Protein AF-0000000084983022 (afdb_homodimer)

Secondary structure (DSSP, 8-state):
-THHHHHHHHHHHTT--HHHHHHHHTS-HHHHHHHHHTSSPPBHHHHHHHHHHTT--HHHHTTS-S--SPPPP-------/-THHHHHHHHHHHTT--HHHHHHHHTS-HHHHHHHHHTSSPPBHHHHHHHHHHTTS-HHHHTTS-S--SPPP--------

InterPro domains:
  IPR001387 Cro/C1-type, helix-turn-helix domain [PF01381] (7-61)
  IPR001387 Cro/C1-type, helix-turn-helix domain [PS50943] (7-61)
  IPR001387 Cro/C1-type, helix-turn-helix domain [SM00530] (6-61)
  IPR001387 Cro/C1-type, helix-turn-helix domain [cd00093] (4-61)
  IPR010982 Lambda repressor-like, DNA-binding domain superfamily [G3DSA:1.10.260.40] (2-66)
  IPR010982 Lambda repressor-like, DNA-binding domain superfamily [SSF47413] (2-68)

Sequence (160 aa):
MFYMQRLKDLREDRDLDQVDVAKILETTQSQYSKYERGMRELPIRHLNTLADFYHTSADYIMGRTNQKNPYPEARGLNKKMFYMQRLKDLREDRDLDQVDVAKILETTQSQYSKYERGMRELPIRHLNTLADFYHTSADYIMGRTNQKNPYPEARGLNKK

Radius of gyration: 16.26 Å; Cα contacts (8 Å, |Δi|>4): 190; chains: 2; bounding box: 37×43×52 Å

Nearest PDB structures (foldseek):
  3jxc-assembly1_L  TM=9.134E-01  e=3.276E-03  Lederbergvirus P22
  4iwr-assembly1_B  TM=7.721E-01  e=2.493E-02  Enterobacter sp. RFL1396
  2ict-assembly1_A  TM=8.229E-01  e=4.336E-02  Escherichia coli CFT073
  6chv-assembly1_C  TM=8.475E-01  e=9.644E-02  Proteus vulgaris
  6cf1-assembly1_B  TM=8.148E-01  e=1.160E-01  Proteus vulgaris

pLDDT: mean 88.48, std 17.4, range [24.44, 98.62]

Structure (mmCIF, N/CA/C/O backbone):
data_AF-0000000084983022-model_v1
#
loop_
_entity.id
_entity.type
_entity.pdbx_description
1 polymer 'DNA-binding helix-turn-helix protein'
#
loop_
_atom_site.group_PDB
_atom_site.id
_atom_site.type_symbol
_atom_site.label_atom_id
_atom_site.label_alt_id
_atom_site.label_comp_id
_atom_site.label_asym_id
_atom_site.label_entity_id
_atom_site.label_seq_id
_atom_site.pdbx_PDB_ins_code
_atom_site.Cartn_x
_atom_site.Cartn_y
_atom_site.Cartn_z
_atom_site.occupancy
_atom_site.B_iso_or_equiv
_atom_site.auth_seq_id
_atom_site.auth_comp_id
_atom_site.auth_asym_id
_atom_site.auth_atom_id
_atom_site.pdbx_PDB_model_num
ATOM 1 N N . MET A 1 1 ? -5.371 -0.979 -12.828 1 60.03 1 MET A N 1
ATOM 2 C CA . MET A 1 1 ? -4.477 -0.791 -11.695 1 60.03 1 MET A CA 1
ATOM 3 C C . MET A 1 1 ? -3.193 -1.596 -11.867 1 60.03 1 MET A C 1
ATOM 5 O O . MET A 1 1 ? -3.229 -2.734 -12.344 1 60.03 1 MET A O 1
ATOM 9 N N . PHE A 1 2 ? -2.033 -0.929 -11.992 1 72.62 2 PHE A N 1
ATOM 10 C CA . PHE A 1 2 ? -0.784 -1.354 -12.617 1 72.62 2 PHE A CA 1
ATOM 11 C C . PHE A 1 2 ? -0.115 -2.449 -11.797 1 72.62 2 PHE A C 1
ATOM 13 O O . PHE A 1 2 ? 0.781 -3.139 -12.281 1 72.62 2 PHE A O 1
ATOM 20 N N . TYR A 1 3 ? -0.869 -2.861 -10.625 1 87.12 3 TYR A N 1
ATOM 21 C CA . TYR A 1 3 ? -0.034 -3.771 -9.852 1 87.12 3 TYR A CA 1
ATOM 22 C C . TYR A 1 3 ? -0.45 -5.219 -10.078 1 87.12 3 TYR A C 1
ATOM 24 O O . TYR A 1 3 ? 0.217 -6.145 -9.609 1 87.12 3 TYR A O 1
ATOM 32 N N . MET A 1 4 ? -1.517 -5.441 -10.914 1 92.56 4 MET A N 1
ATOM 33 C CA . MET A 1 4 ? -2.025 -6.781 -11.18 1 92.56 4 MET A CA 1
ATOM 34 C C . MET A 1 4 ? -0.958 -7.645 -11.844 1 92.56 4 MET A C 1
ATOM 36 O O . MET A 1 4 ? -0.702 -8.773 -11.406 1 92.56 4 MET A O 1
ATOM 40 N N . GLN A 1 5 ? -0.457 -7.055 -12.836 1 92.75 5 GLN A N 1
ATOM 41 C CA . GLN A 1 5 ? 0.56 -7.797 -13.578 1 92.75 5 GLN A CA 1
ATOM 42 C C . GLN A 1 5 ? 1.786 -8.062 -12.711 1 92.75 5 GLN A C 1
ATOM 44 O O . GLN A 1 5 ? 2.396 -9.133 -12.797 1 92.75 5 GLN A O 1
ATOM 49 N N . ARG A 1 6 ? 2.105 -7.141 -11.859 1 94.81 6 ARG A N 1
ATOM 50 C CA . ARG A 1 6 ? 3.248 -7.297 -10.961 1 94.81 6 ARG A CA 1
ATOM 51 C C . ARG A 1 6 ? 3.033 -8.453 -10 1 94.81 6 ARG A C 1
ATOM 53 O O . ARG A 1 6 ? 3.951 -9.242 -9.742 1 94.81 6 ARG A O 1
ATOM 60 N N . LEU A 1 7 ? 1.813 -8.555 -9.508 1 96.81 7 LEU A N 1
ATOM 61 C CA . LEU A 1 7 ? 1.475 -9.633 -8.586 1 96.81 7 LEU A CA 1
ATOM 62 C C . LEU A 1 7 ? 1.638 -10.992 -9.266 1 96.81 7 LEU A C 1
ATOM 64 O O . LEU A 1 7 ? 2.242 -11.906 -8.695 1 96.81 7 LEU A O 1
ATOM 68 N N . LYS A 1 8 ? 1.155 -11.031 -10.445 1 96.5 8 LYS A N 1
ATOM 69 C CA . LYS A 1 8 ? 1.247 -12.273 -11.203 1 96.5 8 LYS A CA 1
ATOM 70 C C . LYS A 1 8 ? 2.701 -12.625 -11.5 1 96.5 8 LYS A C 1
ATOM 72 O O . LYS A 1 8 ? 3.117 -13.773 -11.297 1 96.5 8 LYS A O 1
ATOM 77 N N . ASP A 1 9 ? 3.434 -11.68 -11.945 1 96.38 9 ASP A N 1
ATOM 78 C CA . ASP A 1 9 ? 4.836 -11.898 -12.281 1 96.38 9 ASP A CA 1
ATOM 79 C C . ASP A 1 9 ? 5.625 -12.391 -11.07 1 96.38 9 ASP A C 1
ATOM 81 O O . ASP A 1 9 ? 6.418 -13.328 -11.18 1 96.38 9 ASP A O 1
ATOM 85 N N . LEU A 1 10 ? 5.461 -11.766 -9.992 1 97.06 10 LEU A N 1
ATOM 86 C CA . LEU A 1 10 ? 6.16 -12.133 -8.766 1 97.06 10 LEU A CA 1
ATOM 87 C C . LEU A 1 10 ? 5.82 -13.562 -8.352 1 97.06 10 LEU A C 1
ATOM 89 O O . LEU A 1 10 ? 6.703 -14.328 -7.949 1 97.06 10 LEU A O 1
ATOM 93 N N . ARG A 1 11 ? 4.551 -13.812 -8.406 1 98 11 ARG A N 1
ATOM 94 C CA . ARG A 1 11 ? 4.102 -15.156 -8.047 1 98 11 ARG A CA 1
ATOM 95 C C . ARG A 1 11 ? 4.73 -16.203 -8.961 1 98 11 ARG A C 1
ATOM 97 O O . ARG A 1 11 ? 5.266 -17.203 -8.484 1 98 11 ARG A O 1
ATOM 104 N N . GLU A 1 12 ? 4.656 -15.945 -10.25 1 97.88 12 GLU A N 1
ATOM 105 C CA . GLU A 1 12 ? 5.168 -16.891 -11.242 1 97.88 12 GLU A CA 1
ATOM 106 C C . GLU A 1 12 ? 6.688 -17 -11.156 1 97.88 12 GLU A C 1
ATOM 108 O O . GLU A 1 12 ? 7.242 -18.094 -11.359 1 97.88 12 GLU A O 1
ATOM 113 N N . ASP A 1 13 ? 7.371 -15.938 -10.898 1 96.88 13 ASP A N 1
ATOM 114 C CA . ASP A 1 13 ? 8.82 -15.938 -10.75 1 96.88 13 ASP A CA 1
ATOM 115 C C . ASP A 1 13 ? 9.25 -16.875 -9.617 1 96.88 13 ASP A C 1
ATOM 117 O O . ASP A 1 13 ? 10.375 -17.375 -9.617 1 96.88 13 ASP A O 1
ATOM 121 N N . ARG A 1 14 ? 8.43 -17.062 -8.664 1 97.12 14 ARG A N 1
ATOM 122 C CA . ARG A 1 14 ? 8.719 -17.938 -7.531 1 97.12 14 ARG A CA 1
ATOM 123 C C . ARG A 1 14 ? 8.117 -19.312 -7.742 1 97.12 14 ARG A C 1
ATOM 125 O O . ARG A 1 14 ? 8.117 -20.141 -6.828 1 97.12 14 ARG A O 1
ATOM 132 N N . ASP A 1 15 ? 7.508 -19.484 -8.883 1 98.06 15 ASP A N 1
ATOM 133 C CA . ASP A 1 15 ? 6.922 -20.766 -9.273 1 98.06 15 ASP A CA 1
ATOM 134 C C . ASP A 1 15 ? 5.793 -21.156 -8.328 1 98.06 15 ASP A C 1
ATOM 136 O O . ASP A 1 15 ? 5.711 -22.312 -7.906 1 98.06 15 ASP A O 1
ATOM 140 N N . LEU A 1 16 ? 4.996 -20.234 -7.977 1 98.38 16 LEU A N 1
ATOM 141 C CA . LEU A 1 16 ? 3.863 -20.469 -7.086 1 98.38 16 LEU A CA 1
ATOM 142 C C . LEU A 1 16 ? 2.545 -20.391 -7.848 1 98.38 16 LEU A C 1
ATOM 144 O O . LEU A 1 16 ? 2.453 -19.703 -8.867 1 98.38 16 LEU A O 1
ATOM 148 N N . ASP A 1 17 ? 1.623 -21.078 -7.309 1 98.38 17 ASP A N 1
ATOM 149 C CA . ASP A 1 17 ? 0.264 -20.922 -7.816 1 98.38 17 ASP A CA 1
ATOM 150 C C . ASP A 1 17 ? -0.54 -19.969 -6.93 1 98.38 17 ASP A C 1
ATOM 152 O O . ASP A 1 17 ? -0.04 -19.5 -5.906 1 98.38 17 ASP A O 1
ATOM 156 N N . GLN A 1 18 ? -1.687 -19.656 -7.367 1 98.44 18 GLN A N 1
ATOM 157 C CA . GLN A 1 18 ? -2.518 -18.703 -6.637 1 98.44 18 GLN A CA 1
ATOM 158 C C . GLN A 1 18 ? -2.881 -19.25 -5.254 1 98.44 18 GLN A C 1
ATOM 160 O O . GLN A 1 18 ? -2.979 -18.484 -4.293 1 98.44 18 GLN A O 1
ATOM 165 N N . VAL A 1 19 ? -3.072 -20.531 -5.188 1 98.5 19 VAL A N 1
ATOM 166 C CA . VAL A 1 19 ? -3.443 -21.172 -3.924 1 98.5 19 VAL A CA 1
ATOM 167 C C . VAL A 1 19 ? -2.314 -21 -2.912 1 98.5 19 VAL A C 1
ATOM 169 O O . VAL A 1 19 ? -2.562 -20.75 -1.729 1 98.5 19 VAL A O 1
ATOM 172 N N . ASP A 1 20 ? -1.113 -21.109 -3.328 1 98.56 20 ASP A N 1
ATOM 173 C CA . ASP A 1 20 ? 0.055 -20.953 -2.467 1 98.56 20 ASP A CA 1
ATOM 174 C C . ASP A 1 20 ? 0.125 -19.547 -1.89 1 98.56 20 ASP A C 1
ATOM 176 O O . ASP A 1 20 ? 0.313 -19.375 -0.684 1 98.56 20 ASP A O 1
ATOM 180 N N . VAL A 1 21 ? -0.036 -18.594 -2.691 1 98.56 21 VAL A N 1
ATOM 181 C CA . VAL A 1 21 ? 0.038 -17.203 -2.256 1 98.56 21 VAL A CA 1
ATOM 182 C C . VAL A 1 21 ? -1.136 -16.891 -1.332 1 98.56 21 VAL A C 1
ATOM 184 O O . VAL A 1 21 ? -0.977 -16.172 -0.339 1 98.56 21 VAL A O 1
ATOM 187 N N . ALA A 1 22 ? -2.266 -17.422 -1.668 1 98.62 22 ALA A N 1
ATOM 188 C CA . ALA A 1 22 ? -3.451 -17.219 -0.838 1 98.62 22 ALA A CA 1
ATOM 189 C C . ALA A 1 22 ? -3.217 -17.719 0.583 1 98.62 22 ALA A C 1
ATOM 191 O O . ALA A 1 22 ? -3.631 -17.078 1.553 1 98.62 22 ALA A O 1
ATOM 192 N N . LYS A 1 23 ? -2.551 -18.812 0.682 1 98.5 23 LYS A N 1
ATOM 193 C CA . LYS A 1 23 ? -2.229 -19.375 1.99 1 98.5 23 LYS A CA 1
ATOM 194 C C . LYS A 1 23 ? -1.335 -18.422 2.789 1 98.5 23 LYS A C 1
ATOM 196 O O . LYS A 1 23 ? -1.553 -18.219 3.986 1 98.5 23 LYS A O 1
ATOM 201 N N . ILE A 1 24 ? -0.437 -17.859 2.131 1 97.88 24 ILE A N 1
ATOM 202 C CA . ILE A 1 24 ? 0.489 -16.922 2.76 1 97.88 24 ILE A CA 1
ATOM 203 C C . ILE A 1 24 ? -0.281 -15.719 3.291 1 97.88 24 ILE A C 1
ATOM 205 O O . ILE A 1 24 ? 0.041 -15.188 4.355 1 97.88 24 ILE A O 1
ATOM 209 N N . LEU A 1 25 ? -1.277 -15.336 2.574 1 98.12 25 LEU A N 1
ATOM 210 C CA . LEU A 1 25 ? -2.07 -14.156 2.916 1 98.12 25 LEU A CA 1
ATOM 211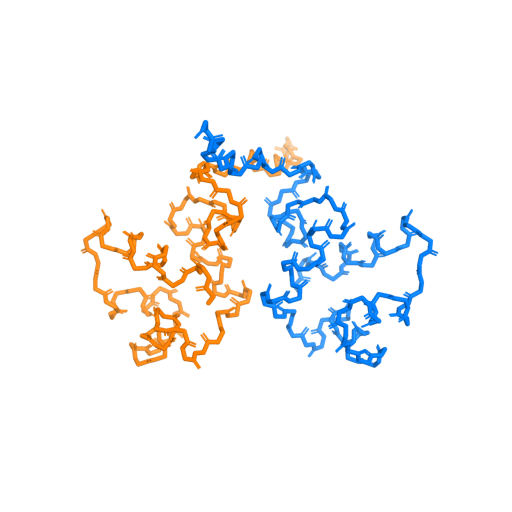 C C . LEU A 1 25 ? -3.211 -14.523 3.859 1 98.12 25 LEU A C 1
ATOM 213 O O . LEU A 1 25 ? -3.953 -13.656 4.316 1 98.12 25 LEU A O 1
ATOM 217 N N . GLU A 1 26 ? -3.311 -15.797 4.113 1 98.19 26 GLU A N 1
ATOM 218 C CA . GLU A 1 26 ? -4.418 -16.297 4.926 1 98.19 26 GLU A CA 1
ATOM 219 C C . GLU A 1 26 ? -5.762 -15.883 4.332 1 98.19 26 GLU A C 1
ATOM 221 O O . GLU A 1 26 ? -6.625 -15.359 5.043 1 98.19 26 GLU A O 1
ATOM 226 N N . THR A 1 27 ? -5.871 -16.062 3.07 1 98.19 27 THR A N 1
ATOM 227 C CA . THR A 1 27 ? -7.102 -15.789 2.334 1 98.19 27 THR A CA 1
ATOM 228 C C . THR A 1 27 ? -7.418 -16.922 1.368 1 98.19 27 THR A C 1
ATOM 230 O O . THR A 1 27 ? -6.719 -17.938 1.349 1 98.19 27 THR A O 1
ATOM 233 N N . THR A 1 28 ? -8.5 -16.828 0.608 1 98.44 28 THR A N 1
ATOM 234 C CA . THR A 1 28 ? -8.883 -17.891 -0.328 1 98.44 28 THR A CA 1
ATOM 235 C C . THR A 1 28 ? -8.258 -17.641 -1.698 1 98.44 28 THR A C 1
ATOM 237 O O . THR A 1 28 ? -7.949 -16.5 -2.053 1 98.44 28 THR A O 1
ATOM 240 N N . GLN A 1 29 ? -8.062 -18.75 -2.381 1 98.38 29 GLN A N 1
ATOM 241 C CA . GLN A 1 29 ? -7.57 -18.625 -3.75 1 98.38 29 GLN A CA 1
ATOM 242 C C . GLN A 1 29 ? -8.453 -17.703 -4.578 1 98.38 29 GLN A C 1
ATOM 244 O O . GLN A 1 29 ? -7.953 -16.906 -5.367 1 98.38 29 GLN A O 1
ATOM 249 N N . SER A 1 30 ? -9.68 -17.812 -4.363 1 98.5 30 SER A N 1
ATOM 250 C CA . SER A 1 30 ? -10.633 -16.984 -5.086 1 98.5 30 SER A CA 1
ATOM 251 C C . SER A 1 30 ? -10.383 -15.5 -4.816 1 98.5 30 SER A C 1
ATOM 253 O O . SER A 1 30 ? -10.383 -14.688 -5.742 1 98.5 30 SER A O 1
ATOM 255 N N 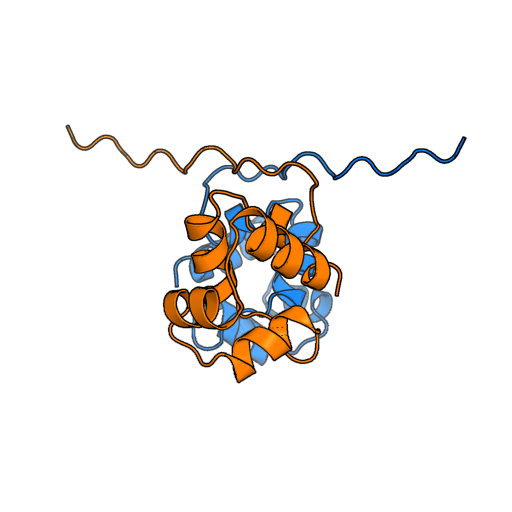. GLN A 1 31 ? -10.188 -15.148 -3.609 1 97.88 31 GLN A N 1
ATOM 256 C CA . GLN A 1 31 ? -9.938 -13.766 -3.232 1 97.88 31 GLN A CA 1
ATOM 257 C C . GLN A 1 3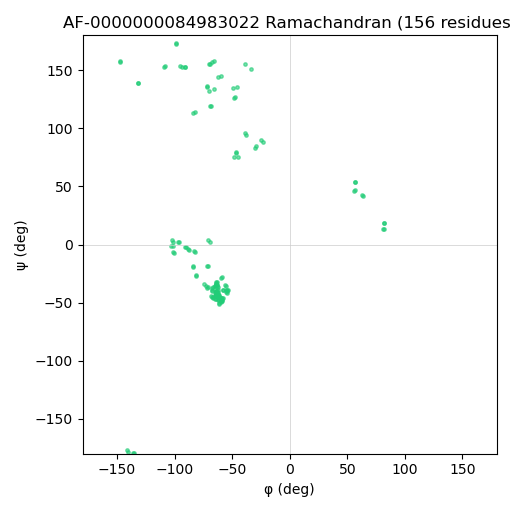1 ? -8.625 -13.258 -3.826 1 97.88 31 GLN A C 1
ATOM 259 O O . GLN A 1 31 ? -8.562 -12.148 -4.355 1 97.88 31 GLN A O 1
ATOM 264 N N . TYR A 1 32 ? -7.637 -14.086 -3.74 1 98.12 32 TYR A N 1
ATOM 265 C CA . TYR A 1 32 ? -6.344 -13.695 -4.289 1 98.12 32 TYR A CA 1
ATOM 266 C C . TYR A 1 32 ? -6.426 -13.508 -5.801 1 98.12 32 TYR A C 1
ATOM 268 O O . TYR A 1 32 ? -5.84 -12.578 -6.352 1 98.12 32 TYR A O 1
ATOM 276 N N . SER A 1 33 ? -7.082 -14.383 -6.43 1 97.88 33 SER A N 1
ATOM 277 C CA . SER A 1 33 ? -7.273 -14.273 -7.871 1 97.88 33 SER A CA 1
ATOM 278 C C . SER A 1 33 ? -7.906 -12.938 -8.242 1 97.88 33 SER A C 1
ATOM 280 O O . SER A 1 33 ? -7.531 -12.32 -9.242 1 97.88 33 SER A O 1
ATOM 282 N N . LYS A 1 34 ? -8.828 -12.492 -7.461 1 97.44 34 LYS A N 1
ATOM 283 C CA . LYS A 1 34 ? -9.492 -11.211 -7.707 1 97.44 34 LYS A CA 1
ATOM 284 C C . LYS A 1 34 ? -8.5 -10.055 -7.59 1 97.44 34 LYS A C 1
ATOM 286 O O . LYS A 1 34 ? -8.625 -9.047 -8.297 1 97.44 34 LYS A O 1
ATOM 291 N N . TYR A 1 35 ? -7.539 -10.156 -6.73 1 96.56 35 TYR A N 1
ATOM 292 C CA . TYR A 1 35 ? -6.496 -9.141 -6.645 1 96.56 35 TYR A CA 1
ATOM 293 C C . TYR A 1 35 ? -5.684 -9.078 -7.93 1 96.56 35 TYR A C 1
ATOM 295 O O . TYR A 1 35 ? -5.477 -8 -8.492 1 96.56 35 TYR A O 1
ATOM 303 N N . GLU A 1 36 ? -5.32 -10.25 -8.461 1 96.81 36 GLU A N 1
ATOM 304 C CA . GLU A 1 36 ? -4.465 -10.328 -9.641 1 96.81 36 GLU A CA 1
ATOM 305 C C . GLU A 1 36 ? -5.215 -9.891 -10.898 1 96.81 36 GLU A C 1
ATOM 307 O O . GLU A 1 36 ? -4.598 -9.547 -11.906 1 96.81 36 GLU A O 1
ATOM 312 N N . ARG A 1 37 ? -6.477 -9.922 -10.75 1 95.12 37 ARG A N 1
ATOM 313 C CA . ARG A 1 37 ? -7.289 -9.578 -11.914 1 95.12 37 ARG A CA 1
ATOM 314 C C . ARG A 1 37 ? -7.805 -8.148 -11.812 1 95.12 37 ARG A C 1
ATOM 316 O O . ARG A 1 37 ? -8.461 -7.652 -12.734 1 95.12 37 ARG A O 1
ATOM 323 N N . GLY A 1 38 ? -7.617 -7.551 -10.82 1 93.81 38 GLY A N 1
ATOM 324 C CA . GLY A 1 38 ? -8.062 -6.176 -10.641 1 93.81 38 GLY A CA 1
ATOM 325 C C . GLY A 1 38 ? -9.523 -6.066 -10.266 1 93.81 38 GLY A C 1
ATOM 326 O O . GLY A 1 38 ? -10.102 -4.977 -10.297 1 93.81 38 GLY A O 1
ATOM 327 N N . MET A 1 39 ? -10.086 -7.129 -9.906 1 95.19 39 MET A N 1
ATOM 328 C CA . MET A 1 39 ? -11.5 -7.133 -9.539 1 95.19 39 MET A CA 1
ATOM 329 C C . MET A 1 39 ? -11.688 -6.652 -8.102 1 95.19 39 MET A C 1
ATOM 331 O O . MET A 1 39 ? -12.766 -6.188 -7.738 1 95.19 39 MET A O 1
ATOM 335 N N . ARG A 1 40 ? -10.719 -6.82 -7.27 1 94.44 40 ARG A N 1
ATOM 336 C CA . ARG A 1 40 ? -10.672 -6.312 -5.902 1 94.44 40 ARG A CA 1
ATOM 337 C C . ARG A 1 40 ? -9.352 -5.613 -5.625 1 94.44 40 ARG A C 1
ATOM 339 O O . ARG A 1 40 ? -8.297 -6.074 -6.062 1 94.44 40 ARG A O 1
ATOM 346 N N . GLU A 1 41 ? -9.531 -4.551 -4.934 1 94.25 41 GLU A N 1
ATOM 347 C CA . GLU A 1 41 ? -8.312 -3.838 -4.562 1 94.25 41 GLU A CA 1
ATOM 348 C C . GLU A 1 41 ? -7.531 -4.598 -3.494 1 94.25 41 GLU A C 1
ATOM 350 O O . GLU A 1 41 ? -8.117 -5.129 -2.549 1 94.25 41 GLU A O 1
ATOM 355 N N . LEU A 1 42 ? -6.215 -4.672 -3.668 1 96 42 LEU A N 1
ATOM 356 C CA . LEU A 1 42 ? -5.32 -5.297 -2.699 1 96 42 LEU A CA 1
ATOM 357 C C . LEU A 1 42 ? -5.234 -4.465 -1.425 1 96 42 LEU A C 1
ATOM 359 O O . LEU A 1 42 ? -4.879 -3.285 -1.471 1 96 42 LEU A O 1
ATOM 363 N N . PRO A 1 43 ? -5.625 -5.035 -0.323 1 94.25 43 PRO A N 1
ATOM 364 C CA . PRO A 1 43 ? -5.516 -4.27 0.921 1 94.25 43 PRO A CA 1
ATOM 365 C C . PRO A 1 43 ? -4.066 -4.066 1.361 1 94.25 43 PRO A C 1
ATOM 367 O O . PRO A 1 43 ? -3.207 -4.906 1.075 1 94.25 43 PRO A O 1
ATOM 370 N N . ILE A 1 44 ? -3.826 -3.025 2.127 1 94.5 44 ILE A N 1
ATOM 371 C CA . ILE A 1 44 ? -2.471 -2.676 2.539 1 94.5 44 ILE A CA 1
ATOM 372 C C . ILE A 1 44 ? -1.89 -3.791 3.404 1 94.5 44 ILE A C 1
ATOM 374 O O . ILE A 1 44 ? -0.687 -4.059 3.359 1 94.5 44 ILE A O 1
ATOM 378 N N . ARG A 1 45 ? -2.754 -4.453 4.145 1 93.38 45 ARG A N 1
ATOM 379 C CA . ARG A 1 45 ? -2.262 -5.555 4.969 1 93.38 45 ARG A CA 1
ATOM 380 C C . ARG A 1 45 ? -1.666 -6.66 4.105 1 93.38 45 ARG A C 1
ATOM 382 O O . ARG A 1 45 ? -0.624 -7.227 4.441 1 93.38 45 ARG A O 1
ATOM 389 N N . HIS A 1 46 ? -2.309 -6.957 3.059 1 96.62 46 HIS A N 1
ATOM 390 C CA . HIS A 1 46 ? -1.807 -7.969 2.135 1 96.62 46 HIS A CA 1
ATOM 391 C C . HIS A 1 46 ? -0.591 -7.461 1.368 1 96.62 46 HIS A C 1
ATOM 393 O O . HIS A 1 46 ? 0.347 -8.219 1.106 1 96.62 46 HIS A O 1
ATOM 399 N N . LEU A 1 47 ? -0.669 -6.227 1.063 1 96.12 47 LEU A N 1
ATOM 400 C CA . LEU A 1 47 ? 0.478 -5.609 0.406 1 96.12 47 LEU A CA 1
ATOM 401 C C . LEU A 1 47 ? 1.732 -5.742 1.263 1 96.12 47 LEU A C 1
ATOM 403 O O . LEU A 1 47 ? 2.799 -6.102 0.758 1 96.12 47 LEU A O 1
ATOM 407 N N . ASN A 1 48 ? 1.58 -5.453 2.486 1 95.06 48 ASN A N 1
ATOM 408 C CA . ASN A 1 48 ? 2.682 -5.562 3.438 1 95.06 48 ASN A CA 1
ATOM 409 C C . ASN A 1 48 ? 3.232 -6.984 3.494 1 95.06 48 ASN A C 1
ATOM 411 O O . ASN A 1 48 ? 4.445 -7.188 3.424 1 95.06 48 ASN A O 1
ATOM 415 N N . THR A 1 49 ? 2.396 -7.902 3.611 1 97 49 THR A N 1
ATOM 416 C CA . THR A 1 49 ? 2.779 -9.305 3.691 1 97 49 THR A CA 1
ATOM 417 C C . THR A 1 49 ? 3.498 -9.75 2.418 1 97 49 THR A C 1
ATOM 419 O O . THR A 1 49 ? 4.527 -10.422 2.48 1 97 49 THR A O 1
ATOM 422 N N . LEU A 1 50 ? 2.951 -9.328 1.347 1 97.31 50 LEU A N 1
ATOM 423 C CA . LEU A 1 50 ? 3.525 -9.719 0.064 1 97.31 50 LEU A CA 1
ATOM 424 C C . LEU A 1 50 ? 4.898 -9.086 -0.135 1 97.31 50 LEU A C 1
ATOM 426 O O . LEU A 1 50 ? 5.812 -9.727 -0.659 1 97.31 50 LEU A O 1
ATOM 430 N N . ALA A 1 51 ? 4.992 -7.832 0.165 1 96.25 51 ALA A N 1
ATOM 431 C CA . ALA A 1 51 ? 6.285 -7.164 0.051 1 96.25 51 ALA A CA 1
ATOM 432 C C . ALA A 1 51 ? 7.355 -7.898 0.853 1 96.25 51 ALA A C 1
ATOM 434 O O . ALA A 1 51 ? 8.477 -8.094 0.373 1 96.25 51 ALA A O 1
ATOM 435 N N . ASP A 1 52 ? 7.027 -8.359 2.047 1 95.69 52 ASP A N 1
ATOM 436 C CA . ASP A 1 52 ? 7.945 -9.125 2.887 1 95.69 52 ASP A CA 1
ATOM 437 C C . ASP A 1 52 ? 8.266 -10.484 2.258 1 95.69 52 ASP A C 1
ATOM 439 O O . ASP A 1 52 ? 9.43 -10.875 2.17 1 95.69 52 ASP A O 1
ATOM 443 N N . PHE A 1 53 ? 7.23 -11.055 1.828 1 97.19 53 PHE A N 1
ATOM 444 C CA . PHE A 1 53 ? 7.359 -12.414 1.3 1 97.19 53 PHE A CA 1
ATOM 445 C C . PHE A 1 53 ? 8.242 -12.43 0.06 1 97.19 53 PHE A C 1
ATOM 447 O O . PHE A 1 53 ? 9.102 -13.297 -0.084 1 97.19 53 PHE A O 1
ATOM 454 N N . TY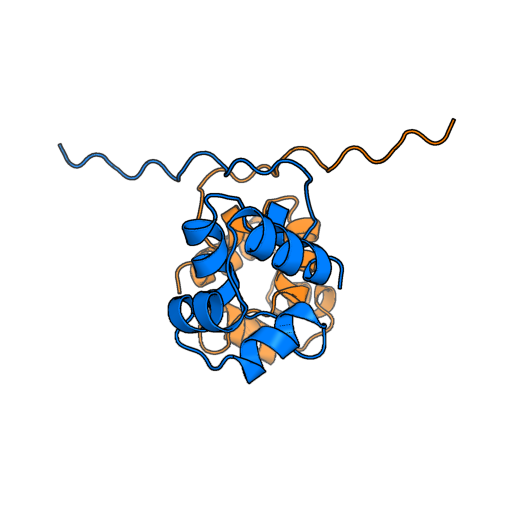R A 1 54 ? 8.039 -11.438 -0.781 1 96.88 54 TYR A N 1
ATOM 455 C CA . TYR A 1 54 ? 8.773 -11.391 -2.041 1 96.88 54 TYR A CA 1
ATOM 456 C C . TYR A 1 54 ? 10.078 -10.625 -1.889 1 96.88 54 TYR A C 1
ATOM 458 O O . TYR A 1 54 ? 10.828 -10.453 -2.855 1 96.88 54 TYR A O 1
ATOM 466 N N . HIS A 1 55 ? 10.305 -10.125 -0.77 1 95 55 HIS A N 1
ATOM 467 C CA . HIS A 1 55 ? 11.508 -9.359 -0.477 1 95 55 HIS A CA 1
ATOM 468 C C . HIS A 1 55 ? 11.656 -8.172 -1.426 1 95 55 HIS A C 1
ATOM 470 O O . HIS A 1 55 ? 12.711 -7.984 -2.031 1 95 55 HIS A O 1
ATOM 476 N N . THR A 1 56 ? 10.648 -7.414 -1.477 1 95 56 THR A N 1
ATOM 477 C CA . THR A 1 56 ? 10.609 -6.219 -2.309 1 95 56 THR A CA 1
ATOM 478 C C . THR A 1 56 ? 9.898 -5.074 -1.584 1 95 56 THR A C 1
ATOM 480 O O . THR A 1 56 ? 9.57 -5.195 -0.402 1 95 56 THR A O 1
ATOM 483 N N . SER A 1 57 ? 9.812 -3.936 -2.326 1 93.88 57 SER A N 1
ATOM 484 C CA . SER A 1 57 ? 9.141 -2.785 -1.731 1 93.88 57 SER A CA 1
ATOM 485 C C . SER A 1 57 ? 7.66 -2.752 -2.113 1 93.88 57 SER A C 1
ATOM 487 O O . SER A 1 57 ? 7.258 -3.359 -3.107 1 93.88 57 SER A O 1
ATOM 489 N N . ALA A 1 58 ? 6.859 -2.162 -1.271 1 94.88 58 ALA A N 1
ATOM 490 C CA . ALA A 1 58 ? 5.469 -1.893 -1.628 1 94.88 58 ALA A CA 1
ATOM 491 C C . ALA A 1 58 ? 5.383 -1.08 -2.916 1 94.88 58 ALA A C 1
ATOM 493 O O . ALA A 1 58 ? 4.512 -1.327 -3.756 1 94.88 58 ALA A O 1
ATOM 494 N N . ASP A 1 59 ? 6.297 -0.209 -3.086 1 94.31 59 ASP A N 1
ATOM 495 C CA . ASP A 1 59 ? 6.34 0.624 -4.285 1 94.31 59 ASP A CA 1
ATOM 496 C C . ASP A 1 59 ? 6.531 -0.227 -5.539 1 94.31 59 ASP A C 1
ATOM 498 O O . ASP A 1 59 ? 5.938 0.055 -6.582 1 94.31 59 ASP A O 1
ATOM 502 N N . TYR A 1 60 ? 7.344 -1.204 -5.406 1 93.94 60 TYR A N 1
ATOM 503 C CA . TYR A 1 60 ? 7.562 -2.08 -6.555 1 93.94 60 TYR A CA 1
ATOM 504 C C . TYR A 1 60 ? 6.277 -2.811 -6.934 1 93.94 60 TYR A C 1
ATOM 506 O O . TYR A 1 60 ? 5.895 -2.838 -8.102 1 93.94 60 TYR A O 1
ATOM 514 N N . ILE A 1 61 ? 5.59 -3.326 -5.906 1 95.5 61 ILE A N 1
ATOM 515 C CA . ILE A 1 61 ? 4.371 -4.09 -6.141 1 95.5 61 ILE A CA 1
ATOM 516 C C . ILE A 1 61 ? 3.301 -3.182 -6.746 1 95.5 61 ILE A C 1
ATOM 518 O O . ILE A 1 61 ? 2.598 -3.578 -7.68 1 95.5 61 ILE A O 1
ATOM 522 N N . MET A 1 62 ? 3.32 -1.978 -6.309 1 93.69 62 MET A N 1
ATOM 523 C CA . MET A 1 62 ? 2.291 -1.037 -6.742 1 93.69 62 MET A CA 1
ATOM 524 C C . MET A 1 62 ? 2.639 -0.439 -8.102 1 93.69 62 MET A C 1
ATOM 526 O O . MET A 1 62 ? 1.864 0.342 -8.656 1 93.69 62 MET A O 1
ATOM 530 N N . GLY A 1 63 ? 3.791 -0.718 -8.609 1 91.12 63 GLY A N 1
ATOM 531 C CA . GLY A 1 63 ? 4.191 -0.214 -9.914 1 91.12 63 GLY A CA 1
ATOM 532 C C . GLY A 1 63 ? 4.719 1.207 -9.875 1 91.12 63 GLY A C 1
ATOM 533 O O . GLY A 1 63 ? 4.781 1.885 -10.898 1 91.12 63 GLY A O 1
ATOM 534 N N . ARG A 1 64 ? 5.09 1.653 -8.75 1 90.44 64 ARG A N 1
ATOM 535 C CA . ARG A 1 64 ? 5.574 3.021 -8.586 1 90.44 64 ARG A CA 1
ATOM 536 C C . ARG A 1 64 ? 7.059 3.123 -8.93 1 90.44 64 ARG A C 1
ATOM 538 O O . ARG A 1 64 ? 7.566 4.215 -9.18 1 90.44 64 ARG A O 1
ATOM 545 N N . THR A 1 65 ? 7.734 1.987 -8.914 1 89.12 65 THR A N 1
ATOM 546 C CA . THR A 1 65 ? 9.148 1.905 -9.258 1 89.12 65 THR A CA 1
ATOM 547 C C . THR A 1 65 ? 9.469 0.567 -9.914 1 89.12 65 THR A C 1
ATOM 549 O O . THR A 1 65 ? 8.734 -0.41 -9.734 1 89.12 65 THR A O 1
ATOM 552 N N . ASN A 1 66 ? 10.492 0.527 -10.633 1 89.88 66 ASN A N 1
ATOM 553 C CA . ASN A 1 66 ? 10.945 -0.73 -11.227 1 89.88 66 ASN A CA 1
ATOM 554 C C . ASN A 1 66 ? 12.117 -1.325 -10.445 1 89.88 66 ASN A C 1
ATOM 556 O O . ASN A 1 66 ? 12.594 -2.412 -10.781 1 89.88 66 ASN A O 1
ATOM 560 N N . GLN A 1 67 ? 12.453 -0.652 -9.414 1 88.5 67 GLN A N 1
ATOM 561 C CA . GLN A 1 67 ? 13.477 -1.2 -8.531 1 88.5 67 GLN A CA 1
ATOM 562 C C . GLN A 1 67 ? 12.875 -2.211 -7.555 1 88.5 67 GLN A C 1
ATOM 564 O O . GLN A 1 67 ? 12.148 -1.836 -6.637 1 88.5 67 GLN A O 1
ATOM 569 N N . LYS A 1 68 ? 13.273 -3.367 -7.719 1 87.75 68 LYS A N 1
ATOM 570 C CA . LYS A 1 68 ? 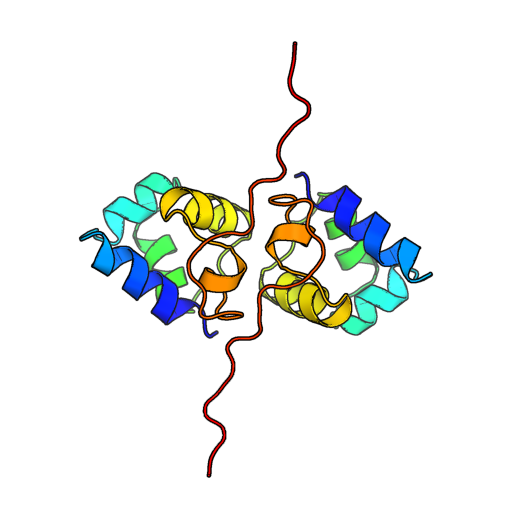12.68 -4.457 -6.945 1 87.75 68 LYS A CA 1
ATOM 571 C C . LYS A 1 68 ? 13.172 -4.43 -5.5 1 87.75 68 LYS A C 1
ATOM 573 O O . LYS A 1 68 ? 12.422 -4.77 -4.578 1 87.75 68 LYS A O 1
ATOM 578 N N . ASN A 1 69 ? 14.406 -4.039 -5.223 1 82.31 69 ASN A N 1
ATOM 579 C CA . ASN A 1 69 ? 15.016 -4.098 -3.9 1 82.31 69 ASN A CA 1
ATOM 580 C C . ASN A 1 69 ? 14.32 -3.156 -2.92 1 82.31 69 ASN A C 1
ATOM 582 O O . ASN A 1 69 ? 14.008 -2.016 -3.266 1 82.31 69 ASN A O 1
ATOM 586 N N . PRO A 1 70 ? 14.094 -3.764 -1.779 1 75.94 70 PRO A N 1
ATOM 587 C CA . PRO A 1 70 ? 13.445 -2.924 -0.774 1 75.94 70 PRO A CA 1
ATOM 588 C C . PRO A 1 70 ? 14.328 -1.771 -0.302 1 75.94 70 PRO A C 1
ATOM 590 O O . PRO A 1 70 ? 15.539 -1.795 -0.511 1 75.94 70 PRO A O 1
ATOM 593 N N . TYR A 1 71 ? 13.578 -0.815 0.2 1 72.5 71 TYR A N 1
ATOM 594 C CA . TYR A 1 71 ? 14.297 0.24 0.9 1 72.5 71 TYR A CA 1
ATOM 595 C C . TYR A 1 71 ? 15.031 -0.316 2.117 1 72.5 71 TYR A C 1
ATOM 597 O O . TYR A 1 71 ? 14.664 -1.37 2.643 1 72.5 71 TYR A O 1
ATOM 605 N N . PRO A 1 72 ? 16.188 0.292 2.305 1 68.75 72 PRO A N 1
ATOM 606 C CA . PRO A 1 72 ? 16.844 -0.173 3.531 1 68.75 72 PRO A CA 1
ATOM 607 C C . PRO A 1 72 ? 15.906 -0.186 4.734 1 68.75 72 PRO A C 1
ATOM 609 O O . PRO A 1 72 ? 15.008 0.654 4.828 1 68.75 72 PRO A O 1
ATOM 612 N N . GLU A 1 73 ? 15.883 -1.442 5.359 1 62.69 73 GLU A N 1
ATOM 613 C CA . GLU A 1 73 ? 15.008 -1.644 6.512 1 62.69 73 GLU A CA 1
ATOM 614 C C . GLU A 1 73 ? 15.18 -0.526 7.535 1 62.69 73 GLU A C 1
ATOM 616 O O . GLU A 1 73 ? 16.25 0.07 7.641 1 62.69 73 GLU A O 1
ATOM 621 N N . ALA A 1 74 ? 14.055 -0.059 7.996 1 55.66 74 ALA A N 1
ATOM 622 C CA . ALA A 1 74 ? 14.188 0.832 9.148 1 55.66 74 ALA A CA 1
ATOM 623 C C . ALA A 1 74 ? 15.094 0.218 10.211 1 55.66 74 ALA A C 1
ATOM 625 O O . ALA A 1 74 ? 14.93 -0.949 10.578 1 55.66 74 ALA A O 1
ATOM 626 N N . ARG A 1 75 ? 16.469 0.189 10.055 1 47.41 75 ARG A N 1
ATOM 627 C CA . ARG A 1 75 ? 17.297 -0.318 11.141 1 47.41 75 ARG A CA 1
ATOM 628 C C . ARG A 1 75 ? 16.641 -0.068 12.5 1 47.41 75 ARG A C 1
ATOM 630 O O . ARG A 1 75 ? 16.438 1.082 12.891 1 47.41 75 ARG A O 1
ATOM 637 N N . GLY A 1 76 ? 15.766 -0.766 13.055 1 41.88 76 GLY A N 1
ATOM 638 C CA . GLY A 1 76 ? 15.609 -0.659 14.5 1 41.88 76 GLY A CA 1
ATOM 639 C C . GLY A 1 76 ? 16.938 -0.52 15.234 1 41.88 76 GLY A C 1
ATOM 640 O O . GLY A 1 76 ? 17.984 -0.813 14.68 1 41.88 76 GLY A O 1
ATOM 641 N N . LEU A 1 77 ? 16.812 0.166 16.562 1 39.19 77 LEU A N 1
ATOM 642 C CA . LEU A 1 77 ? 17.625 0.327 17.766 1 39.19 77 LEU A CA 1
ATOM 643 C C . LEU A 1 77 ? 18.25 -1.001 18.188 1 39.19 77 LEU A C 1
ATOM 645 O O . LEU A 1 77 ? 17.547 -1.985 18.406 1 39.19 77 LEU A O 1
ATOM 649 N N . ASN A 1 78 ? 19.266 -1.547 17.578 1 37.06 78 ASN A N 1
ATOM 650 C CA . ASN A 1 78 ? 20.047 -2.453 18.406 1 37.06 78 ASN A CA 1
ATOM 651 C C . ASN A 1 78 ? 19.906 -2.111 19.891 1 37.06 78 ASN A C 1
ATOM 653 O O . ASN A 1 78 ? 20.188 -0.984 20.297 1 37.06 78 ASN A O 1
ATOM 657 N N . LYS A 1 79 ? 18.938 -2.668 20.641 1 33.59 79 LYS A N 1
ATOM 658 C CA . LYS A 1 79 ? 19.188 -2.818 22.078 1 33.59 79 LYS A CA 1
ATOM 659 C C . LYS A 1 79 ? 20.641 -3.193 22.359 1 33.59 79 LYS A C 1
ATOM 661 O O . LYS A 1 79 ? 21.078 -4.281 21.984 1 33.59 79 LYS A O 1
ATOM 666 N N . LYS A 1 80 ? 21.609 -2.295 22.641 1 24.98 80 LYS A N 1
ATOM 667 C CA . LYS A 1 80 ? 22.609 -2.729 23.609 1 24.98 80 LYS A CA 1
ATOM 668 C C . LYS A 1 80 ? 21.969 -3.199 24.906 1 24.98 80 LYS A C 1
ATOM 670 O O . LYS A 1 80 ? 20.984 -2.602 25.375 1 24.98 80 LYS A O 1
ATOM 675 N N . MET B 1 1 ? -1.906 -0.621 13.656 1 59.5 1 MET B N 1
ATOM 676 C CA . MET B 1 1 ? -1.356 -0.498 12.305 1 59.5 1 MET B CA 1
ATOM 677 C C . MET B 1 1 ? -0.477 0.742 12.188 1 59.5 1 MET B C 1
ATOM 679 O O . MET B 1 1 ? -0.829 1.809 12.695 1 59.5 1 MET B O 1
ATOM 683 N N . PHE B 1 2 ? 0.844 0.57 11.945 1 72.19 2 PHE B N 1
ATOM 684 C CA . PHE B 1 2 ? 1.955 1.463 12.25 1 72.19 2 PHE B CA 1
ATOM 685 C C . PHE B 1 2 ? 1.933 2.689 11.352 1 72.19 2 PHE B C 1
ATOM 687 O O . PHE B 1 2 ? 2.613 3.68 11.617 1 72.19 2 PHE B O 1
ATOM 694 N N . TYR B 1 3 ? 0.782 2.744 10.461 1 86.88 3 TYR B N 1
ATOM 695 C CA . TYR B 1 3 ? 0.984 3.867 9.555 1 86.88 3 TYR B CA 1
ATOM 696 C C . TYR B 1 3 ? 0.125 5.059 9.961 1 86.88 3 TYR B C 1
ATOM 698 O O . TYR B 1 3 ? 0.264 6.148 9.406 1 86.88 3 TYR B O 1
ATOM 706 N N . MET B 1 4 ? -0.691 4.902 11.047 1 92.56 4 MET B N 1
ATOM 707 C CA . MET B 1 4 ? -1.591 5.957 11.508 1 92.56 4 MET B CA 1
ATOM 708 C C . MET B 1 4 ? -0.807 7.195 11.922 1 92.56 4 MET B C 1
ATOM 710 O O . MET B 1 4 ? -1.121 8.305 11.5 1 92.56 4 MET B O 1
ATOM 714 N N . GLN B 1 5 ? 0.116 6.898 12.719 1 92.69 5 GLN B N 1
ATOM 715 C CA . GLN B 1 5 ? 0.923 8.008 13.219 1 92.69 5 GLN B CA 1
ATOM 716 C C . GLN B 1 5 ? 1.686 8.688 12.086 1 92.69 5 GLN B C 1
ATOM 718 O O . GLN B 1 5 ? 1.839 9.914 12.078 1 92.69 5 GLN B O 1
ATOM 723 N N . ARG B 1 6 ? 2.104 7.914 11.117 1 94.75 6 ARG B N 1
ATOM 724 C CA . ARG B 1 6 ? 2.828 8.453 9.969 1 94.75 6 ARG B CA 1
ATOM 725 C C . ARG B 1 6 ? 1.944 9.391 9.156 1 94.75 6 ARG B C 1
ATOM 727 O O . ARG B 1 6 ? 2.393 10.453 8.719 1 94.75 6 ARG B O 1
ATOM 734 N N . LEU B 1 7 ? 0.719 8.977 9 1 96.81 7 LEU B N 1
ATOM 735 C CA . LEU B 1 7 ? -0.232 9.805 8.266 1 96.81 7 LEU B CA 1
ATOM 736 C C . LEU B 1 7 ? -0.434 11.148 8.953 1 96.81 7 LEU B C 1
ATOM 738 O O . LEU B 1 7 ? -0.392 12.195 8.297 1 96.81 7 LEU B O 1
ATOM 742 N N . LYS B 1 8 ? -0.585 11.055 10.211 1 96.44 8 LYS B N 1
ATOM 743 C CA . LYS B 1 8 ? -0.79 12.266 10.992 1 96.44 8 LYS B CA 1
ATOM 744 C C . LYS B 1 8 ? 0.436 13.172 10.93 1 96.44 8 LYS B C 1
ATOM 746 O O . LYS B 1 8 ? 0.313 14.375 10.688 1 96.44 8 LYS B O 1
ATOM 751 N N . ASP B 1 9 ? 1.558 12.617 11.117 1 96.38 9 ASP B N 1
ATOM 752 C CA . ASP B 1 9 ? 2.807 13.375 11.102 1 96.38 9 ASP B CA 1
ATOM 753 C C . ASP B 1 9 ? 3.006 14.07 9.758 1 96.38 9 ASP B C 1
ATOM 755 O O . ASP B 1 9 ? 3.379 15.242 9.703 1 96.38 9 ASP B O 1
ATOM 759 N N . LEU B 1 10 ? 2.816 13.375 8.711 1 97.06 10 LEU B N 1
ATOM 760 C CA . LEU B 1 10 ? 2.982 13.922 7.367 1 97.06 10 LEU B CA 1
ATOM 761 C C . LEU B 1 10 ? 2.027 15.086 7.129 1 97.06 10 LEU B C 1
ATOM 763 O O . LEU B 1 10 ? 2.414 16.109 6.555 1 97.06 10 LEU B O 1
ATOM 767 N N . ARG B 1 11 ? 0.815 14.828 7.52 1 98 11 ARG B N 1
ATOM 768 C CA . ARG B 1 11 ? -0.188 15.875 7.363 1 98 11 ARG B CA 1
ATOM 769 C C . ARG B 1 11 ? 0.203 17.125 8.141 1 98 11 ARG B C 1
ATOM 771 O O . ARG B 1 11 ? 0.171 18.234 7.594 1 98 11 ARG B O 1
ATOM 778 N N . GLU B 1 12 ? 0.559 16.922 9.398 1 97.75 12 GLU B N 1
ATOM 779 C CA . GLU B 1 12 ? 0.904 18.047 10.273 1 97.75 12 GLU B CA 1
ATOM 780 C C . GLU B 1 12 ? 2.184 18.734 9.812 1 97.75 12 GLU B C 1
ATOM 782 O O . GLU B 1 12 ? 2.311 19.953 9.922 1 97.75 12 GLU B O 1
ATOM 787 N N . ASP B 1 13 ? 3.127 18.016 9.32 1 96.81 13 ASP B N 1
ATOM 788 C CA . ASP B 1 13 ? 4.375 18.562 8.805 1 96.81 13 ASP B CA 1
ATOM 789 C C . ASP B 1 13 ? 4.109 19.531 7.648 1 96.81 13 ASP B C 1
ATOM 791 O O . ASP B 1 13 ? 4.914 20.422 7.387 1 96.81 13 ASP B O 1
ATOM 795 N N . ARG B 1 14 ? 3.07 19.328 6.953 1 97.12 14 ARG B N 1
ATOM 796 C CA . ARG B 1 14 ? 2.701 20.188 5.836 1 97.12 14 ARG B CA 1
ATOM 797 C C . ARG B 1 14 ? 1.688 21.25 6.266 1 97.12 14 ARG B C 1
ATOM 799 O O . ARG B 1 14 ? 1.138 21.969 5.426 1 97.12 14 ARG B O 1
ATOM 806 N N . ASP B 1 15 ? 1.381 21.234 7.531 1 98 15 ASP B N 1
ATOM 807 C CA . ASP B 1 15 ? 0.471 22.203 8.133 1 98 15 ASP B CA 1
ATOM 808 C C . ASP B 1 15 ? -0.927 22.094 7.527 1 98 15 ASP B C 1
ATOM 810 O O . ASP B 1 15 ? -1.554 23.109 7.207 1 98 15 ASP B O 1
ATOM 814 N N . LEU B 1 16 ? -1.377 20.906 7.34 1 98.31 16 LEU B N 1
ATOM 815 C CA . LEU B 1 16 ? -2.699 20.641 6.777 1 98.31 16 LEU B CA 1
ATOM 816 C C . LEU B 1 16 ? -3.641 20.094 7.848 1 98.31 16 LEU B C 1
ATOM 818 O O . LEU B 1 16 ? -3.195 19.484 8.82 1 98.31 16 LEU B O 1
ATOM 822 N N . ASP B 1 17 ? -4.852 20.359 7.59 1 98.31 17 ASP B N 1
ATOM 823 C CA . ASP B 1 17 ? -5.863 19.703 8.422 1 98.31 17 ASP B CA 1
ATOM 824 C C . ASP B 1 17 ? -6.445 18.484 7.719 1 98.31 17 ASP B C 1
ATOM 826 O O . ASP B 1 17 ? -6.09 18.188 6.578 1 98.31 17 ASP B O 1
ATOM 830 N N . GLN B 1 18 ? -7.246 17.781 8.43 1 98.44 18 GLN B N 1
ATOM 831 C CA . GLN B 1 18 ? -7.805 16.547 7.887 1 98.44 18 GLN B CA 1
ATOM 832 C C . GLN B 1 18 ? -8.688 16.828 6.672 1 98.44 18 GLN B C 1
ATOM 834 O O . GLN B 1 18 ? -8.727 16.031 5.73 1 98.44 18 GLN B O 1
ATOM 839 N N . VAL B 1 19 ? -9.359 17.938 6.715 1 98.5 19 VAL B N 1
ATOM 840 C CA . VAL B 1 19 ? -10.258 18.312 5.625 1 98.5 19 VAL B CA 1
ATOM 841 C C . VAL B 1 19 ? -9.453 18.531 4.348 1 98.5 19 VAL B C 1
ATOM 843 O O . VAL B 1 19 ? -9.875 18.156 3.26 1 98.5 19 VAL B O 1
ATOM 846 N N . ASP B 1 20 ? -8.32 19.141 4.457 1 98.56 20 ASP B N 1
ATOM 847 C CA . ASP B 1 20 ? -7.445 19.391 3.316 1 98.56 20 ASP B CA 1
ATOM 848 C C . ASP B 1 20 ? -6.988 18.094 2.666 1 98.56 20 ASP B C 1
ATOM 850 O O . ASP B 1 20 ? -7.066 17.938 1.444 1 98.56 20 ASP B O 1
ATOM 854 N N . VAL B 1 21 ? -6.559 17.188 3.426 1 98.56 21 VAL B N 1
ATOM 855 C CA . VAL B 1 21 ? -6.074 15.914 2.916 1 98.56 21 VAL B CA 1
ATOM 856 C C . VAL B 1 21 ? -7.23 15.125 2.307 1 98.56 21 VAL B C 1
ATOM 858 O O . VAL B 1 21 ? -7.07 14.477 1.27 1 98.56 21 VAL B O 1
ATOM 861 N N . ALA B 1 22 ? -8.352 15.188 2.951 1 98.62 22 ALA B N 1
ATOM 862 C CA . ALA B 1 22 ? -9.539 14.508 2.441 1 98.62 22 ALA B CA 1
ATOM 863 C C . ALA B 1 22 ? -9.883 14.992 1.036 1 98.62 22 ALA B C 1
ATOM 865 O O . ALA B 1 22 ? -10.25 14.188 0.172 1 98.62 22 ALA B O 1
ATOM 866 N N . LYS B 1 23 ? -9.734 16.234 0.831 1 98.5 23 LYS B N 1
ATOM 867 C CA . LYS B 1 23 ? -10 16.812 -0.485 1 98.5 23 LYS B CA 1
ATOM 868 C C . LYS B 1 23 ? -9.047 16.234 -1.534 1 98.5 23 LYS B C 1
ATOM 870 O O . LYS B 1 23 ? -9.469 15.906 -2.645 1 98.5 23 LYS B O 1
ATOM 875 N N . ILE B 1 24 ? -7.863 16.109 -1.173 1 97.94 24 ILE B N 1
ATOM 876 C CA . ILE B 1 24 ? -6.844 15.57 -2.066 1 97.94 24 ILE B CA 1
ATOM 877 C C . ILE B 1 24 ? -7.199 14.141 -2.445 1 97.94 24 ILE B C 1
ATOM 879 O O . ILE B 1 24 ? -6.98 13.719 -3.586 1 97.94 24 ILE B O 1
ATOM 883 N N . LEU B 1 25 ? -7.738 13.438 -1.513 1 98.12 25 LEU B N 1
ATOM 884 C CA . LEU B 1 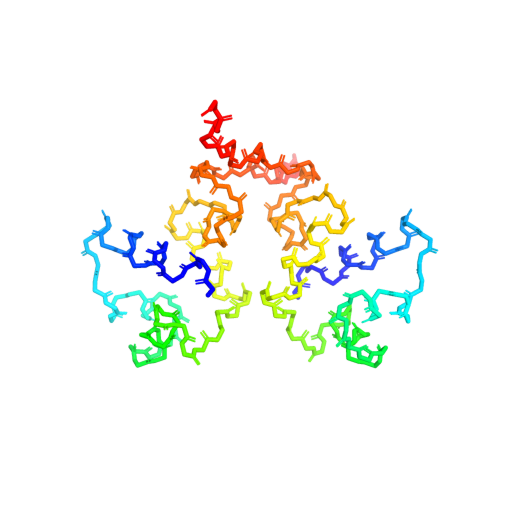25 ? -8.078 12.031 -1.701 1 98.12 25 LEU B CA 1
ATOM 885 C C . LEU B 1 25 ? -9.477 11.883 -2.303 1 98.12 25 LEU B C 1
ATOM 887 O O . LEU B 1 25 ? -9.914 10.773 -2.6 1 98.12 25 LEU B O 1
ATOM 891 N N . GLU B 1 26 ? -10.125 13 -2.449 1 98.25 26 GLU B N 1
ATOM 892 C CA . GLU B 1 26 ? -11.5 12.984 -2.924 1 98.25 26 GLU B CA 1
ATOM 893 C C . GLU B 1 26 ? -12.383 12.117 -2.033 1 98.25 26 GLU B C 1
ATOM 895 O O . GLU B 1 26 ? -13.133 11.266 -2.525 1 98.25 26 GLU B O 1
ATOM 900 N N . THR B 1 27 ? -12.234 12.32 -0.777 1 98.12 27 THR B N 1
ATOM 901 C CA . THR B 1 27 ? -13.031 11.633 0.231 1 98.12 27 THR B CA 1
ATOM 902 C C . THR B 1 27 ? -13.5 12.602 1.307 1 98.12 27 THR B C 1
ATOM 904 O O . THR B 1 27 ? -13.273 13.812 1.199 1 98.12 27 THR B O 1
ATOM 907 N N . THR B 1 28 ? -14.219 12.141 2.305 1 98.44 28 THR B N 1
ATOM 908 C CA . THR B 1 28 ? -14.719 13.016 3.363 1 98.44 28 THR B CA 1
ATOM 909 C C . THR B 1 28 ? -13.719 13.094 4.516 1 98.44 28 THR B C 1
ATOM 911 O O . THR B 1 28 ? -12.922 12.172 4.723 1 98.44 28 THR B O 1
ATOM 914 N N . GLN B 1 29 ? -13.805 14.219 5.184 1 98.38 29 GLN B N 1
ATOM 915 C CA . GLN B 1 29 ? -12.977 14.367 6.375 1 98.38 29 GLN B CA 1
ATOM 916 C C . GLN B 1 29 ? -13.195 13.219 7.348 1 98.38 29 GLN B C 1
ATOM 918 O O . GLN B 1 29 ? -12.242 12.711 7.941 1 98.38 29 GLN B O 1
ATOM 923 N N . SER B 1 30 ? -14.383 12.844 7.453 1 98.5 30 SER B N 1
ATOM 924 C CA . SER B 1 30 ? -14.727 11.75 8.352 1 98.5 30 SER B CA 1
ATOM 925 C C . SER B 1 30 ? -14.016 10.461 7.949 1 98.5 30 SER B C 1
ATOM 927 O O . SER B 1 30 ? -13.461 9.766 8.797 1 98.5 30 SER B O 1
ATOM 929 N N . GLN B 1 31 ? -14.008 10.156 6.73 1 97.88 31 GLN B N 1
ATOM 930 C CA . GLN B 1 31 ? -13.352 8.953 6.23 1 97.88 31 GLN B CA 1
ATOM 931 C C . GLN B 1 31 ? -11.844 9.023 6.441 1 97.88 31 GLN B C 1
ATOM 933 O O . GLN B 1 31 ? -11.227 8.047 6.879 1 97.88 31 GLN B O 1
ATOM 938 N N . TYR B 1 32 ? -11.297 10.156 6.141 1 98.12 32 TYR B N 1
ATOM 939 C CA . TYR B 1 32 ? -9.859 10.312 6.316 1 98.12 32 TYR B CA 1
ATOM 940 C C . TYR B 1 32 ? -9.469 10.18 7.785 1 98.12 32 TYR B C 1
ATOM 942 O O . TYR B 1 32 ? -8.453 9.57 8.109 1 98.12 32 TYR B O 1
ATOM 950 N N . SER B 1 33 ? -10.219 10.781 8.602 1 97.88 33 SER B N 1
ATOM 951 C CA . SER B 1 33 ? -9.977 10.672 10.039 1 97.88 33 SER B CA 1
ATOM 952 C C . SER B 1 33 ? -9.93 9.211 10.484 1 97.88 33 SER B C 1
ATOM 954 O O . SER B 1 33 ? -9.109 8.844 11.328 1 97.88 33 SER B O 1
ATOM 956 N N . LYS B 1 34 ? -10.781 8.406 9.945 1 97.44 34 LYS B N 1
ATOM 957 C CA . LYS B 1 34 ? -10.805 6.988 10.281 1 97.44 34 LYS B CA 1
ATOM 958 C C . LYS B 1 34 ? -9.516 6.297 9.859 1 97.44 34 LYS B C 1
ATOM 960 O O . LYS B 1 34 ? -9.055 5.363 10.516 1 97.44 34 LYS B O 1
ATOM 965 N N . TYR B 1 35 ? -8.914 6.711 8.797 1 96.56 35 TYR B N 1
ATOM 966 C CA . TYR B 1 35 ? -7.617 6.172 8.391 1 96.56 35 TYR B CA 1
ATOM 967 C C . TYR B 1 35 ? -6.543 6.492 9.43 1 96.56 35 TYR B C 1
ATOM 969 O O . TYR B 1 35 ? -5.805 5.605 9.859 1 96.56 35 TYR B O 1
ATOM 977 N N . GLU B 1 36 ? -6.547 7.75 9.906 1 96.81 36 GLU B N 1
ATOM 978 C CA . GLU B 1 36 ? -5.516 8.211 10.836 1 96.81 36 GLU B CA 1
ATOM 979 C C . GLU B 1 36 ? -5.691 7.582 12.211 1 96.81 36 GLU B C 1
ATOM 981 O O . GLU B 1 36 ? -4.754 7.555 13.016 1 96.81 36 GLU B O 1
ATOM 986 N N . ARG B 1 37 ? -6.852 7.117 12.391 1 95.19 37 ARG B N 1
ATOM 987 C CA . ARG B 1 37 ? -7.141 6.543 13.703 1 95.19 37 ARG B CA 1
ATOM 988 C C . ARG B 1 37 ? -7.07 5.02 13.664 1 95.19 37 ARG B C 1
ATOM 990 O O . ARG B 1 37 ? -7.227 4.355 14.688 1 95.19 37 ARG B O 1
ATOM 997 N N . GLY B 1 38 ? -6.941 4.492 12.609 1 93.81 38 GLY B N 1
ATOM 998 C CA . GLY B 1 38 ? -6.852 3.047 12.477 1 93.81 38 GLY B CA 1
ATOM 999 C C . GLY B 1 38 ? -8.203 2.363 12.484 1 93.81 38 GLY B C 1
ATOM 1000 O O . GLY B 1 38 ? -8.289 1.139 12.602 1 93.81 38 GLY B O 1
ATOM 1001 N N . MET B 1 39 ? -9.203 3.105 12.336 1 95.31 39 MET B N 1
ATOM 1002 C CA . MET B 1 39 ? -10.547 2.551 12.336 1 95.31 39 MET B CA 1
ATOM 1003 C C . MET B 1 39 ? -10.898 1.967 10.977 1 95.31 39 MET B C 1
ATOM 1005 O O . MET B 1 39 ? -11.781 1.105 10.875 1 95.31 39 MET B O 1
ATOM 1009 N N . ARG B 1 40 ? -10.312 2.438 9.938 1 94.56 40 ARG B N 1
ATOM 1010 C CA . ARG B 1 40 ? -10.43 1.922 8.578 1 94.56 40 ARG B CA 1
ATOM 1011 C C . ARG B 1 40 ? -9.055 1.772 7.938 1 94.56 40 ARG B C 1
ATOM 1013 O O . ARG B 1 40 ? -8.18 2.629 8.109 1 94.56 40 ARG B O 1
ATOM 1020 N N . GLU B 1 41 ? -8.969 0.678 7.25 1 94.31 41 GLU B N 1
ATOM 1021 C CA . GLU B 1 41 ? -7.711 0.472 6.539 1 94.31 41 GLU B CA 1
ATOM 1022 C C . GLU B 1 41 ? -7.586 1.418 5.352 1 94.31 41 GLU B C 1
ATOM 1024 O O . GLU B 1 41 ? -8.555 1.632 4.617 1 94.31 41 GLU B O 1
ATOM 1029 N N . LEU B 1 42 ? -6.395 2.012 5.199 1 96.06 42 LEU B N 1
ATOM 1030 C CA . LEU B 1 42 ? -6.09 2.883 4.07 1 96.06 42 LEU B CA 1
ATOM 1031 C C . LEU B 1 42 ? -6.02 2.086 2.773 1 96.06 42 LEU B C 1
ATOM 1033 O O . LEU B 1 42 ? -5.242 1.137 2.664 1 96.06 42 LEU B O 1
ATOM 1037 N N . PRO B 1 43 ? -6.879 2.412 1.837 1 94.31 43 PRO B N 1
ATOM 1038 C CA . PRO B 1 43 ? -6.805 1.688 0.565 1 94.31 43 PRO B CA 1
ATOM 1039 C C . PRO B 1 43 ? -5.551 2.031 -0.236 1 94.31 43 PRO B C 1
ATOM 1041 O O . PRO B 1 43 ? -5.031 3.145 -0.132 1 94.31 43 PRO B O 1
ATOM 1044 N N . ILE B 1 44 ? -5.137 1.115 -1.1 1 94.5 44 ILE B N 1
ATOM 1045 C CA . ILE B 1 44 ? -3.902 1.289 -1.859 1 94.5 44 ILE B CA 1
ATOM 1046 C C . ILE B 1 44 ? -4.031 2.498 -2.783 1 94.5 44 ILE B C 1
ATOM 1048 O O . ILE B 1 44 ? -3.053 3.207 -3.029 1 94.5 44 ILE B O 1
ATOM 1052 N N . ARG B 1 45 ? -5.238 2.734 -3.24 1 93.44 45 ARG B N 1
ATOM 1053 C CA . ARG B 1 45 ? -5.434 3.896 -4.102 1 93.44 45 ARG B CA 1
ATOM 1054 C C . ARG B 1 45 ? -5.109 5.188 -3.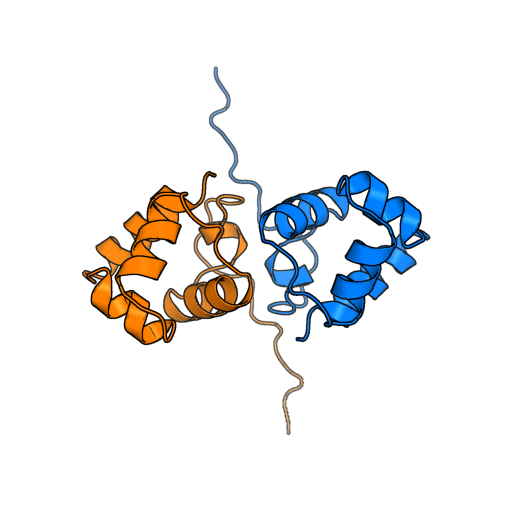357 1 93.44 45 ARG B C 1
ATOM 1056 O O . ARG B 1 45 ? -4.48 6.094 -3.916 1 93.44 45 ARG B O 1
ATOM 1063 N N . HIS B 1 46 ? -5.535 5.289 -2.166 1 96.69 46 HIS B N 1
ATOM 1064 C CA . HIS B 1 46 ? -5.242 6.461 -1.348 1 96.69 46 HIS B CA 1
ATOM 1065 C C . HIS B 1 46 ? -3.775 6.496 -0.939 1 96.69 46 HIS B C 1
ATOM 1067 O O . HIS B 1 46 ? -3.168 7.57 -0.883 1 96.69 46 HIS B O 1
ATOM 1073 N N . LEU B 1 47 ? -3.291 5.336 -0.703 1 96.06 47 LEU B N 1
ATOM 1074 C CA . LEU B 1 47 ? -1.869 5.238 -0.391 1 96.06 47 LEU B CA 1
ATOM 1075 C C . LEU B 1 47 ? -1.023 5.801 -1.529 1 96.06 47 LEU B C 1
ATOM 1077 O O . LEU B 1 47 ? -0.084 6.566 -1.292 1 96.06 47 LEU B O 1
ATOM 1081 N N . ASN B 1 48 ? -1.365 5.422 -2.684 1 95.06 48 ASN B N 1
ATOM 1082 C CA . ASN B 1 48 ? -0.671 5.902 -3.875 1 95.06 48 ASN B CA 1
ATOM 1083 C C . ASN B 1 48 ? -0.744 7.422 -3.994 1 95.06 48 ASN B C 1
ATOM 1085 O O . ASN B 1 48 ? 0.273 8.078 -4.219 1 95.06 48 ASN B O 1
ATOM 1089 N N . THR B 1 49 ? -1.874 7.938 -3.842 1 97 49 THR B N 1
ATOM 1090 C CA . THR B 1 49 ? -2.096 9.375 -3.945 1 97 49 THR B CA 1
ATOM 1091 C C . THR B 1 49 ? -1.305 10.125 -2.877 1 97 49 THR B C 1
ATOM 1093 O O . THR B 1 49 ? -0.666 11.133 -3.166 1 97 49 THR B O 1
ATOM 1096 N N . LEU B 1 50 ? -1.342 9.586 -1.72 1 97.25 50 LEU B N 1
ATOM 1097 C CA . LEU B 1 50 ? -0.659 10.234 -0.606 1 97.25 50 LEU B CA 1
ATOM 1098 C C . LEU B 1 50 ? 0.854 10.188 -0.797 1 97.25 50 LEU B C 1
ATOM 1100 O O . LEU B 1 50 ? 1.549 11.164 -0.492 1 97.25 50 LEU B O 1
ATOM 1104 N N . ALA B 1 51 ? 1.338 9.062 -1.192 1 96.19 51 ALA B N 1
ATOM 1105 C CA . ALA B 1 51 ? 2.771 8.953 -1.449 1 96.19 51 ALA B CA 1
ATOM 1106 C C . ALA B 1 51 ? 3.23 10 -2.459 1 96.19 51 ALA B C 1
ATOM 1108 O O . ALA B 1 51 ? 4.27 10.641 -2.27 1 96.19 51 ALA B O 1
ATOM 1109 N N . ASP B 1 52 ? 2.461 10.234 -3.484 1 95.56 52 ASP B N 1
ATOM 1110 C CA . ASP B 1 52 ? 2.762 11.25 -4.488 1 95.56 52 ASP B CA 1
ATOM 1111 C C . ASP B 1 52 ? 2.68 12.648 -3.889 1 95.56 52 ASP B C 1
ATOM 1113 O O . ASP B 1 52 ? 3.584 13.469 -4.078 1 95.56 52 ASP B O 1
ATOM 1117 N N . PHE B 1 53 ? 1.649 12.812 -3.184 1 97.06 53 PHE B N 1
ATOM 1118 C CA . PHE B 1 53 ? 1.376 14.133 -2.635 1 97.06 53 PHE B CA 1
ATOM 1119 C C . PHE B 1 53 ? 2.471 14.555 -1.662 1 97.06 53 PHE B C 1
ATOM 1121 O O . PHE B 1 53 ? 2.934 15.695 -1.693 1 97.06 53 PHE B O 1
ATOM 1128 N N . TYR B 1 54 ? 2.885 13.602 -0.856 1 96.75 54 TYR B N 1
ATOM 1129 C CA . TYR B 1 54 ? 3.871 13.914 0.173 1 96.75 54 TYR B CA 1
ATOM 1130 C C . TYR B 1 54 ? 5.289 13.703 -0.346 1 96.75 54 TYR B C 1
ATOM 1132 O O . TYR B 1 54 ? 6.258 13.883 0.391 1 96.75 54 TYR B O 1
ATOM 1140 N N . HIS B 1 55 ? 5.402 13.281 -1.508 1 94.94 55 HIS B N 1
ATOM 1141 C CA . HIS B 1 55 ? 6.691 13.023 -2.137 1 94.94 55 HIS B CA 1
ATOM 1142 C C . HIS B 1 55 ? 7.516 12.031 -1.321 1 94.94 55 HIS B C 1
ATOM 1144 O O . HIS B 1 55 ? 8.68 12.289 -1.015 1 94.94 55 HIS B O 1
ATOM 1150 N N . THR B 1 56 ? 6.945 10.953 -1.059 1 95 56 THR B N 1
ATOM 1151 C CA . THR B 1 56 ? 7.586 9.875 -0.31 1 95 56 THR B CA 1
ATOM 1152 C C . THR B 1 56 ? 7.207 8.516 -0.891 1 95 56 THR B C 1
ATOM 1154 O O . THR B 1 56 ? 6.598 8.438 -1.96 1 95 56 THR B O 1
ATOM 1157 N N . SER B 1 57 ? 7.719 7.465 -0.195 1 93.81 57 SER B N 1
ATOM 1158 C CA . SER B 1 57 ? 7.418 6.117 -0.661 1 93.81 57 SER B CA 1
ATOM 1159 C C . SER B 1 57 ? 6.223 5.527 0.081 1 93.81 57 SER B C 1
ATOM 1161 O O . SER B 1 57 ? 5.879 5.98 1.175 1 93.81 57 SER B O 1
ATOM 1163 N N . ALA B 1 58 ? 5.547 4.625 -0.572 1 94.81 58 ALA B N 1
ATOM 1164 C CA . ALA B 1 58 ? 4.512 3.854 0.11 1 94.81 58 ALA B CA 1
ATOM 1165 C C . ALA B 1 58 ? 5.078 3.135 1.331 1 94.81 58 ALA B C 1
ATOM 1167 O O . ALA B 1 58 ? 4.426 3.066 2.377 1 94.81 58 ALA B O 1
ATOM 1168 N N . ASP B 1 59 ? 6.266 2.715 1.227 1 94.38 59 ASP B N 1
ATOM 1169 C CA . ASP B 1 59 ? 6.93 2.023 2.326 1 94.38 59 ASP B CA 1
ATOM 1170 C C . ASP B 1 59 ? 7.094 2.941 3.535 1 94.38 59 ASP B C 1
ATOM 1172 O O . ASP B 1 59 ? 6.941 2.506 4.68 1 94.38 59 ASP B O 1
ATOM 1176 N N . TYR B 1 60 ? 7.414 4.152 3.248 1 93.94 60 TYR B N 1
ATOM 1177 C CA . TYR B 1 60 ? 7.559 5.102 4.348 1 93.94 60 TYR B CA 1
ATOM 1178 C C . TYR B 1 60 ? 6.238 5.297 5.078 1 93.94 60 TYR B C 1
ATOM 1180 O O . TYR B 1 60 ? 6.184 5.234 6.309 1 93.94 60 TYR B O 1
ATOM 1188 N N . ILE B 1 61 ? 5.164 5.457 4.297 1 95.38 61 ILE B N 1
ATOM 1189 C CA . ILE B 1 61 ? 3.848 5.703 4.871 1 95.38 61 ILE B CA 1
ATOM 1190 C C . ILE B 1 61 ? 3.404 4.488 5.684 1 95.38 61 ILE B C 1
ATOM 1192 O O . ILE B 1 61 ? 2.863 4.629 6.785 1 95.38 61 ILE B O 1
ATOM 1196 N N . MET B 1 62 ? 3.781 3.346 5.191 1 93.56 62 MET B N 1
ATOM 1197 C CA . MET B 1 62 ? 3.342 2.104 5.824 1 93.56 62 MET B CA 1
ATOM 1198 C C . MET B 1 62 ? 4.234 1.754 7.012 1 93.56 62 MET B C 1
ATOM 1200 O O . MET B 1 62 ? 3.994 0.76 7.699 1 93.56 62 MET B O 1
ATOM 1204 N N . GLY B 1 63 ? 5.285 2.492 7.227 1 91.06 63 GLY B N 1
ATOM 1205 C CA . GLY B 1 63 ? 6.172 2.254 8.352 1 91.06 63 GLY B CA 1
ATOM 1206 C C . GLY B 1 63 ? 7.176 1.146 8.102 1 91.06 63 GLY B C 1
ATOM 1207 O O . GLY B 1 63 ? 7.762 0.605 9.039 1 91.06 63 GLY B O 1
ATOM 1208 N N . ARG B 1 64 ? 7.375 0.829 6.902 1 90.44 64 ARG B N 1
ATOM 1209 C CA . ARG B 1 64 ? 8.289 -0.253 6.547 1 90.44 64 ARG B CA 1
ATOM 1210 C C . ARG B 1 64 ? 9.727 0.245 6.488 1 90.44 64 ARG B C 1
ATOM 1212 O O . ARG B 1 64 ? 10.664 -0.552 6.531 1 90.44 64 ARG B O 1
ATOM 1219 N N . THR B 1 65 ? 9.875 1.541 6.371 1 89.25 65 THR B N 1
ATOM 1220 C CA . THR B 1 65 ? 11.188 2.178 6.348 1 89.25 65 THR B CA 1
ATOM 1221 C C . THR B 1 65 ? 11.125 3.564 6.98 1 89.25 65 THR B C 1
ATOM 1223 O O . THR B 1 65 ? 10.055 4.172 7.055 1 89.25 65 THR B O 1
ATOM 1226 N N . ASN B 1 66 ? 12.211 4.035 7.402 1 89.88 66 ASN B N 1
ATOM 1227 C CA . ASN B 1 66 ? 12.281 5.395 7.926 1 89.88 66 ASN B CA 1
ATOM 1228 C C . ASN B 1 66 ? 12.898 6.355 6.914 1 89.88 66 ASN B C 1
ATOM 1230 O O . ASN B 1 66 ? 13 7.555 7.168 1 89.88 66 ASN B O 1
ATOM 1234 N N . GLN B 1 67 ? 13.172 5.816 5.781 1 88.38 67 GLN B N 1
ATOM 1235 C CA . GLN B 1 67 ? 13.641 6.672 4.699 1 88.38 67 GLN B CA 1
ATOM 1236 C C . GLN B 1 67 ? 12.477 7.324 3.963 1 88.38 67 GLN B C 1
ATOM 1238 O O . GLN B 1 67 ? 11.734 6.652 3.242 1 88.38 67 GLN B O 1
ATOM 1243 N N . LYS B 1 68 ? 12.414 8.562 4.102 1 87.5 68 LYS B N 1
ATOM 1244 C CA . LYS B 1 68 ? 11.273 9.289 3.555 1 87.5 68 LYS B CA 1
ATOM 1245 C C . LYS B 1 68 ? 11.344 9.367 2.031 1 87.5 68 LYS B C 1
ATOM 1247 O O . LYS B 1 68 ? 10.32 9.281 1.351 1 87.5 68 LYS B O 1
ATOM 1252 N N . ASN B 1 69 ? 12.523 9.492 1.436 1 82.31 69 ASN B N 1
ATOM 1253 C CA . ASN B 1 69 ? 12.688 9.703 0.001 1 82.31 69 ASN B CA 1
ATOM 1254 C C . ASN B 1 69 ? 12.32 8.453 -0.795 1 82.31 69 ASN B C 1
ATOM 1256 O O . ASN B 1 69 ? 12.711 7.344 -0.433 1 82.31 69 ASN B O 1
ATOM 1260 N N . PRO B 1 70 ? 11.531 8.75 -1.774 1 74.88 70 PRO B N 1
ATOM 1261 C CA . PRO B 1 70 ? 11.133 7.609 -2.602 1 74.88 70 PRO B CA 1
ATOM 1262 C C . PRO B 1 70 ? 12.289 7.023 -3.402 1 74.88 70 PRO B C 1
ATOM 1264 O O . PRO B 1 70 ? 13.336 7.668 -3.545 1 74.88 70 PRO B O 1
ATOM 1267 N N . TYR B 1 71 ? 12.055 5.75 -3.746 1 68.62 71 TYR B N 1
ATOM 1268 C CA . TYR B 1 71 ? 12.953 5.168 -4.73 1 68.62 71 TYR B CA 1
ATOM 1269 C C . TYR B 1 71 ? 12.906 5.945 -6.043 1 68.62 71 TYR B C 1
ATOM 1271 O O . TYR B 1 71 ? 11.922 6.625 -6.332 1 68.62 71 TYR B O 1
ATOM 1279 N N . PRO B 1 72 ? 14.109 5.973 -6.621 1 65.12 72 PRO B N 1
ATOM 1280 C CA . PRO B 1 72 ? 14.086 6.645 -7.922 1 65.12 72 PRO B CA 1
ATOM 1281 C C . PRO B 1 72 ? 12.945 6.168 -8.82 1 65.12 72 PRO B C 1
ATOM 1283 O O . PRO B 1 72 ? 12.547 5.004 -8.742 1 65.12 72 PRO B O 1
ATOM 1286 N N . GLU B 1 73 ? 12.211 7.211 -9.258 1 60.91 73 GLU B N 1
ATOM 1287 C CA . GLU B 1 73 ? 11.078 6.945 -10.133 1 60.91 73 GLU B CA 1
ATOM 1288 C C . GLU B 1 73 ? 11.453 5.961 -11.234 1 60.91 73 GLU B C 1
ATOM 1290 O O . GLU B 1 73 ? 12.617 5.871 -11.625 1 60.91 73 GLU B O 1
ATOM 1295 N N . ALA B 1 74 ? 10.578 5.027 -11.445 1 53.53 74 ALA B N 1
ATOM 1296 C CA . ALA B 1 74 ? 10.805 4.234 -12.648 1 53.53 74 ALA B CA 1
ATOM 1297 C C . ALA B 1 74 ? 11.109 5.133 -13.844 1 53.53 74 ALA B C 1
ATOM 1299 O O . ALA B 1 74 ? 10.375 6.082 -14.125 1 53.53 74 ALA B O 1
ATOM 1300 N N . ARG B 1 75 ? 12.391 5.719 -14.055 1 44.88 75 ARG B N 1
ATOM 1301 C CA . ARG B 1 75 ? 12.672 6.445 -15.289 1 44.88 75 ARG B CA 1
ATOM 1302 C C . ARG B 1 75 ? 11.852 5.891 -16.453 1 44.88 75 ARG B C 1
ATOM 1304 O O . ARG B 1 75 ? 12.008 4.727 -16.828 1 44.88 75 ARG B O 1
ATOM 1311 N N . GLY B 1 76 ? 10.625 6.223 -16.766 1 39.81 76 GLY B N 1
ATOM 1312 C CA . GLY B 1 76 ? 10.164 5.949 -18.125 1 39.81 76 GLY B CA 1
ATOM 1313 C C . GLY B 1 76 ? 11.258 6.082 -19.172 1 39.81 76 GLY B C 1
ATOM 1314 O O . GLY B 1 76 ? 12.305 6.68 -18.906 1 39.81 76 GLY B O 1
ATOM 1315 N N . LEU B 1 77 ? 11.102 5.234 -20.359 1 42.16 77 LEU B N 1
ATOM 1316 C CA . LEU B 1 77 ? 11.641 5.316 -21.719 1 42.16 77 LEU B CA 1
ATOM 1317 C C . LEU B 1 77 ? 11.664 6.762 -22.203 1 42.16 77 LEU B C 1
ATOM 1319 O O . LEU B 1 77 ? 10.68 7.492 -22.031 1 42.16 77 LEU B O 1
ATOM 1323 N N . ASN B 1 78 ? 12.688 7.574 -22.156 1 36.47 78 ASN B N 1
ATOM 1324 C CA . ASN B 1 78 ? 12.938 8.75 -22.984 1 36.47 78 ASN B CA 1
ATOM 1325 C C . ASN B 1 78 ? 12.188 8.68 -24.312 1 36.47 78 ASN B C 1
ATOM 1327 O O . ASN B 1 78 ? 12.43 7.781 -25.109 1 36.47 78 ASN B O 1
ATOM 1331 N N . LYS B 1 79 ? 11.031 9.07 -24.547 1 29.52 79 LYS B N 1
ATOM 1332 C CA . LYS B 1 79 ? 10.594 9.594 -25.844 1 29.52 79 LYS B CA 1
ATOM 1333 C C . LYS B 1 79 ? 11.586 10.617 -26.391 1 29.52 79 LYS B C 1
ATOM 1335 O O . LYS B 1 79 ? 11.719 11.711 -25.828 1 29.52 79 LYS B O 1
ATOM 1340 N N . LYS B 1 80 ? 12.789 10.25 -27.031 1 24.44 80 LYS B N 1
ATOM 1341 C CA . LYS B 1 80 ? 13.109 11.023 -28.219 1 24.44 80 LYS B CA 1
ATOM 1342 C C . LYS B 1 80 ? 12.016 10.875 -29.281 1 24.44 80 LYS B C 1
ATOM 1344 O O . LYS B 1 80 ? 11.5 9.781 -29.5 1 24.44 80 LYS B O 1
#

Solvent-accessible surface area (backbone atoms only — not comparable to full-atom values): 8884 Å² total; per-residue (Å²): 120,72,27,18,64,43,49,47,48,55,36,51,75,68,70,47,53,60,57,57,54,11,54,75,65,71,50,48,42,68,59,44,50,29,33,46,66,61,75,36,84,61,46,49,71,54,45,53,51,46,19,60,73,69,59,29,24,47,35,29,46,56,52,61,22,72,56,51,66,45,68,68,61,46,74,70,79,74,79,126,120,72,26,19,63,43,50,48,50,56,37,51,74,68,72,47,55,60,56,58,53,11,55,74,64,70,50,48,41,71,58,45,50,29,33,47,66,63,75,36,83,61,46,48,70,52,44,51,52,47,18,61,74,69,60,29,26,49,34,29,45,57,55,58,21,73,55,51,66,43,72,71,60,48,75,70,83,78,81,126

Foldseek 3Di:
DPLLVVVVVLCVVVPHDLQVLCVQLVHHSVVSVCCSVVVDPDDVSSLVSVCVVSQADSCCSVVVDVDGHHDPPPPPDPPD/DPLLVVVVVLCVVVPHDLQVLCVQLVHHSVVSVCCSVVVDPDDVSSLVSVCVVSQADSCCSVVVDVDGHHDPDPPPDPPD

Organism: NCBI:txid537013

=== Feature glossary ===
The record interleaves many kinds of information about one protein. Here is each kind framed as the question it answers.

Q: What are the backbone torsion angles?
A: φ (phi) and ψ (psi) are the two rotatable backbone dihedrals per residue: φ is the C(i-1)–N–Cα–C torsion, ψ is the N–Cα–C–N(i+1) torsion, both in degrees on (−180°, 180°]. α-helical residues cluster near (−60°, −45°); β-strand residues near (−120°, +130°). A Ramachandran plot is simply a scatter of (φ, ψ) for every residue.

Q: What is the amino-acid chain?
A: This is the polypeptide sequence — one letter per residue, N-terminus first. Length ranges from a few dozen residues for small domains to over a thousand for large multi-domain proteins.

Q: How mobile is each atom in the crystal?
A: For experimental (PDB) structures, the B-factor (temperature factor) quantifies the positional spread of each atom in the crystal — a combination of thermal vibration and static disorder — in units of Å². High B-factors mark flexible loops or poorly resolved regions; low B-factors mark the rigid, well-ordered core.

Q: Are the domains correctly placed relative to each other?
A: Predicted Aligned Error (PAE) is an AlphaFold confidence matrix: entry (i, j) is the expected error in the position of residue j, in ångströms, when the prediction is superimposed on the true structure at residue i. Low PAE within a block of residues means that block is internally rigid and well-predicted; high PAE between two blocks means their relative placement is uncertain even if each block individually is confident.

Q: How confident is the AlphaFold model at each residue?
A: pLDDT is the predicted lDDT-Cα score: AlphaFold's confidence that the local environment of each residue (all inter-atomic distances within 15 Å) is correctly placed. It is a per-residue number between 0 and 100, with higher meaning more reliable.

Q: What family and function is it annotated with?
A: Functional annotations link the protein to curated databases. InterPro entries identify conserved domains and families by matching the sequence against member-database signatures (Pfam, PROSITE, CDD, …). Gene Ontology (GO) terms describe molecular function, biological process, and cellular component in a controlled vocabulary. CATH places the structure in a hierarchical fold classification (Class/Architecture/Topology/Homologous-superfamily). The organism is the source species.

Q: How big and how compact is the whole molecule?
A: Three whole-structure scalars: the radius of gyration (RMS distance of Cα from centroid, in Å), the count of Cα–Cα contacts (pairs closer than 8 Å and separated by more than four residues in sequence — i.e. tertiary, not local, contacts), and the bounding-box dimensions. Together they distinguish compact globular folds from extended fibres or disordered chains.

Q: What known structures does this most resemble?
A: The Foldseek neighbor list gives the closest experimentally determined structures in the PDB, ranked by structural alignment. TM-score near 1 means near-identical fold; near 0.3 means only rough topology match. This is how one finds what a novel AlphaFold prediction most resembles in the solved-structure universe.

Q: Which residues are buried vs exposed?
A: SASA measures how much of the protein is reachable by solvent. It is computed by rolling a water-sized probe over the atomic surface and summing the exposed area (Å²). Per-residue SASA distinguishes core (buried, low SASA) from surface (exposed, high SASA) residues; total SASA is a whole-molecule size measure.

Q: Which residues are in helices, strands, or loops?
A: Eight-state secondary structure (DSSP): H is the canonical α-helix, G the tighter 3₁₀-helix, I the wider π-helix; E/B are β-structure, T and S are turns and bends, and '-' is everything else. DSSP derives these from the pattern of main-chain N–H···O=C hydrogen bonds, not from the sequence.

Q: Where is each backbone atom in 3D?
A: Structure coordinates are given as an mmCIF _atom_site loop: one row per atom with element, residue name, chain id, sequence number, and x/y/z position in Å. Only the four main-chain atoms per residue are included here; side chains are omitted to keep the record compact.

Q: What if only a Cα trace is available?
A: Three-state secondary structure (P-SEA) collapses the eight DSSP classes into helix (a), strand (b), and coil (c). P-SEA assigns these from Cα geometry alone — distances and angles — without requiring backbone oxygens, so it works on any Cα trace.

Q: What do the rendered images show?
A: The six renders are orthographic views along the three Cartesian axes in both directions. Representation (cartoon, sticks, or surface) and color scheme (sequence-rainbow or by-chain) vary across proteins so the training set covers all the common visualization conventions.

Q: What does the local fold look like, residue by residue?
A: Foldseek's 3Di representation compresses backbone geometry into a per-residue letter drawn from a learned twenty-state alphabet. It captures the tertiary interaction pattern around each residue — which residues are packed against it in space, regardless of where they are in sequence.

Q: What do the diagnostic plots show?
A: The contact map is a binary N×N matrix image: pixel (i, j) is dark where Cα_i and Cα_j are within 8 Å and |i−j|>4. Because the |i−j|>4 filter removes local helical contacts, off-diagonal stripes parallel to the main diagonal indicate parallel β-sheets; stripes perpendicular to it indicate antiparallel β-sheets. The Ramachandran plot scatters every residue's (φ, ψ) pair against the st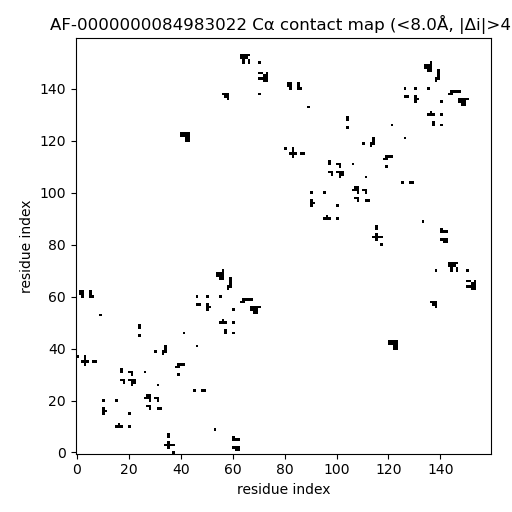erically allowed regions. The PAE heatmap renders the predicted-aligned-error matrix.